Protein AF-A0AAW7AWJ0-F1 (afdb_monomer_lite)

Secondary structure (DSSP, 8-state):
----------------EEEEEEEPTTSSEEEEEEE-TTS-THHHHHHHHHH-TT--EEEEEEE-SS-EEEEEES--

Structure (mmCIF, N/CA/C/O backbone):
data_AF-A0AAW7AWJ0-F1
#
_entry.id   AF-A0AAW7AWJ0-F1
#
loop_
_atom_site.group_PDB
_atom_site.id
_atom_site.type_symbol
_atom_site.label_atom_id
_atom_site.label_alt_id
_atom_site.label_comp_id
_atom_site.label_asym_id
_atom_site.label_entity_id
_atom_site.label_seq_id
_atom_site.pdbx_PDB_ins_code
_atom_site.Cartn_x
_atom_site.Cartn_y
_atom_site.Cartn_z
_atom_site.occupancy
_atom_site.B_iso_or_equiv
_atom_site.auth_seq_id
_atom_site.auth_comp_id
_atom_site.auth_asym_id
_atom_site.auth_atom_id
_atom_site.pdbx_PDB_model_num
ATOM 1 N N . MET A 1 1 ? 46.418 6.502 8.356 1.00 46.66 1 MET A N 1
ATOM 2 C CA . MET A 1 1 ? 45.617 5.502 7.619 1.00 46.66 1 MET A CA 1
ATOM 3 C C . MET A 1 1 ? 44.229 6.089 7.443 1.00 46.66 1 MET A C 1
ATOM 5 O O . MET A 1 1 ? 43.635 6.523 8.420 1.00 46.66 1 MET A O 1
ATOM 9 N N . LYS A 1 2 ? 43.833 6.293 6.185 1.00 50.12 2 LYS A N 1
ATOM 10 C CA . LYS A 1 2 ? 42.730 7.153 5.743 1.00 50.12 2 LYS A CA 1
ATOM 11 C C . LYS A 1 2 ? 41.473 6.281 5.664 1.00 50.12 2 LYS A C 1
ATOM 13 O O . LYS A 1 2 ? 41.401 5.450 4.769 1.00 50.12 2 LYS A O 1
ATOM 18 N N . TYR A 1 3 ? 40.545 6.394 6.614 1.00 62.53 3 TYR A N 1
ATOM 19 C CA . TYR A 1 3 ? 39.264 5.686 6.530 1.00 62.53 3 TYR A CA 1
ATOM 20 C C . TYR A 1 3 ? 38.454 6.319 5.396 1.00 62.53 3 TYR A C 1
ATOM 22 O O . TYR A 1 3 ? 38.111 7.500 5.516 1.00 62.53 3 TYR A O 1
ATOM 30 N N . PRO A 1 4 ? 38.167 5.619 4.284 1.00 59.38 4 PRO A N 1
ATOM 31 C CA . PRO A 1 4 ? 37.226 6.160 3.333 1.00 59.38 4 PRO A CA 1
ATOM 32 C C . PRO A 1 4 ? 35.858 6.086 4.007 1.00 59.38 4 PRO A C 1
ATOM 34 O O . PRO A 1 4 ? 35.307 5.013 4.241 1.00 59.38 4 PRO A O 1
ATOM 37 N N . ILE A 1 5 ? 35.343 7.264 4.346 1.00 63.03 5 ILE A N 1
ATOM 38 C CA . ILE A 1 5 ? 33.924 7.548 4.534 1.00 63.03 5 ILE A CA 1
A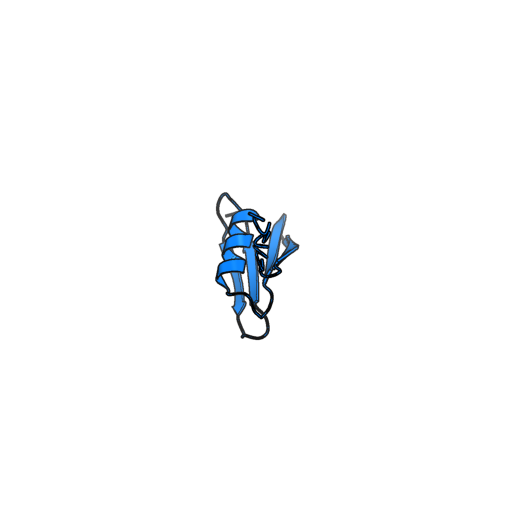TOM 39 C C . ILE A 1 5 ? 33.252 7.199 3.200 1.00 63.03 5 ILE A C 1
ATOM 41 O O . ILE A 1 5 ? 33.019 8.050 2.349 1.00 63.03 5 ILE A O 1
ATOM 45 N N . PHE A 1 6 ? 33.035 5.910 2.950 1.00 57.25 6 PHE A N 1
ATOM 46 C CA . PHE A 1 6 ? 32.184 5.448 1.869 1.00 57.25 6 PHE A CA 1
ATOM 47 C C . PHE A 1 6 ? 30.795 5.323 2.476 1.00 57.25 6 PHE A C 1
ATOM 49 O O . PHE A 1 6 ? 30.378 4.273 2.961 1.00 57.25 6 PHE A O 1
ATOM 56 N N . LEU A 1 7 ? 30.159 6.491 2.566 1.00 61.56 7 LEU A N 1
ATOM 57 C CA . LEU A 1 7 ? 28.775 6.695 2.951 1.00 61.56 7 LEU A CA 1
ATOM 58 C C . LEU A 1 7 ? 27.916 5.825 2.027 1.00 61.56 7 LEU A C 1
ATOM 60 O O . LEU A 1 7 ? 27.643 6.188 0.884 1.00 61.56 7 LEU A O 1
ATOM 64 N N . LEU A 1 8 ? 27.582 4.629 2.509 1.00 63.41 8 LEU A N 1
ATOM 65 C CA . LEU A 1 8 ? 26.760 3.653 1.816 1.00 63.41 8 LEU A CA 1
ATOM 66 C C . LEU A 1 8 ? 25.346 4.236 1.743 1.00 63.41 8 LEU A C 1
ATOM 68 O O . LEU A 1 8 ? 24.556 4.145 2.681 1.00 63.41 8 LEU A O 1
ATOM 72 N N . ILE A 1 9 ? 25.074 4.929 0.643 1.00 64.19 9 ILE A N 1
ATOM 73 C CA . ILE A 1 9 ? 23.759 5.443 0.289 1.00 64.19 9 ILE A CA 1
ATOM 74 C C . ILE A 1 9 ? 22.845 4.224 0.119 1.00 64.19 9 ILE A C 1
ATOM 76 O O . ILE A 1 9 ? 22.779 3.612 -0.945 1.00 64.19 9 ILE A O 1
ATOM 80 N N . CYS A 1 10 ? 22.146 3.848 1.191 1.00 56.66 10 CYS A N 1
ATOM 81 C CA . CYS A 1 10 ? 20.952 3.017 1.115 1.00 56.66 10 CYS A CA 1
ATOM 82 C C . CYS A 1 10 ? 19.854 3.859 0.462 1.00 56.66 10 CYS A C 1
ATOM 84 O O . CYS A 1 10 ? 18.996 4.431 1.135 1.00 56.66 10 CYS A O 1
ATOM 86 N N . LEU A 1 11 ? 19.910 3.963 -0.867 1.00 55.09 11 LEU A N 1
ATOM 87 C CA . LEU A 1 11 ? 18.792 4.426 -1.671 1.00 55.09 11 LEU A CA 1
ATOM 88 C C . LEU A 1 11 ? 17.708 3.345 -1.552 1.00 55.09 11 LEU A C 1
ATOM 90 O O . LEU A 1 11 ? 17.674 2.379 -2.312 1.00 55.09 11 LEU A O 1
ATOM 94 N N . PHE A 1 12 ? 16.849 3.465 -0.539 1.00 54.91 12 PHE A N 1
ATOM 95 C CA . PHE A 1 12 ? 15.580 2.755 -0.523 1.00 54.91 12 PHE A CA 1
ATOM 96 C C . PHE A 1 12 ? 14.796 3.260 -1.730 1.00 54.91 12 PHE A C 1
ATOM 98 O O . PHE A 1 12 ? 14.184 4.325 -1.687 1.00 54.91 12 PHE A O 1
ATOM 105 N N . VAL A 1 13 ? 14.848 2.507 -2.829 1.00 54.09 13 VAL A N 1
ATOM 106 C CA . VAL A 1 13 ? 13.914 2.649 -3.943 1.00 54.09 13 VAL A CA 1
ATOM 107 C C . VAL A 1 13 ? 12.560 2.185 -3.416 1.00 54.09 13 VAL A C 1
ATOM 109 O O . VAL A 1 13 ? 12.141 1.044 -3.604 1.00 54.09 13 VAL A O 1
ATOM 112 N N . SER A 1 14 ? 11.894 3.054 -2.662 1.00 59.16 14 SER A N 1
ATOM 113 C CA . SER A 1 14 ? 10.481 2.908 -2.372 1.00 59.16 14 SER A CA 1
ATOM 114 C C . SER A 1 14 ? 9.760 3.041 -3.708 1.00 59.16 14 SER A C 1
ATOM 116 O O . SER A 1 14 ? 9.798 4.086 -4.356 1.00 59.16 14 SER A O 1
ATOM 118 N N . GLY A 1 15 ? 9.144 1.947 -4.163 1.00 63.12 15 GLY A N 1
ATOM 119 C CA . GLY A 1 15 ? 8.246 1.999 -5.310 1.00 63.12 15 GLY A CA 1
ATOM 120 C C . GLY A 1 15 ? 7.239 3.121 -5.075 1.00 63.12 15 GLY A C 1
ATOM 121 O O . GLY A 1 15 ? 6.584 3.152 -4.031 1.00 63.12 15 GLY A O 1
ATOM 122 N N . CYS A 1 16 ? 7.172 4.080 -6.000 1.00 75.94 16 CYS A N 1
ATOM 123 C CA . CYS A 1 16 ? 6.247 5.193 -5.868 1.00 75.94 16 CYS A CA 1
ATOM 124 C C . CYS A 1 16 ? 4.825 4.617 -5.849 1.00 75.94 16 CYS A C 1
ATOM 126 O O . CYS A 1 16 ? 4.432 3.872 -6.751 1.00 75.94 16 CYS A O 1
ATOM 128 N N . THR A 1 17 ? 4.094 4.902 -4.775 1.00 85.56 17 THR A N 1
ATOM 129 C CA . THR A 1 17 ? 2.674 4.581 -4.654 1.00 85.56 17 THR A CA 1
ATOM 130 C C . THR A 1 17 ? 1.926 5.860 -4.370 1.00 85.56 17 THR A C 1
ATOM 132 O O . THR A 1 17 ? 2.397 6.713 -3.617 1.00 85.56 17 THR A O 1
ATOM 135 N N . THR A 1 18 ? 0.763 5.993 -4.982 1.00 88.50 18 THR A N 1
ATOM 136 C CA . THR A 1 18 ? -0.131 7.128 -4.790 1.00 88.50 18 THR A CA 1
ATOM 137 C C . THR A 1 18 ? -1.467 6.604 -4.310 1.00 88.50 18 THR A C 1
ATOM 139 O O . THR A 1 18 ? -2.005 5.666 -4.890 1.00 88.50 18 THR A O 1
ATOM 142 N N . ALA A 1 19 ? -1.995 7.215 -3.256 1.00 91.31 19 ALA A N 1
ATOM 143 C CA . ALA A 1 19 ? -3.344 6.970 -2.780 1.00 91.31 19 ALA A CA 1
ATOM 144 C C . ALA A 1 19 ? -4.214 8.179 -3.136 1.00 91.31 19 ALA A C 1
ATOM 146 O O . ALA A 1 19 ? -3.772 9.324 -3.029 1.00 91.31 19 ALA A O 1
ATOM 147 N N . SER A 1 20 ? -5.429 7.929 -3.598 1.00 92.50 20 SER A N 1
ATOM 148 C CA . SER A 1 20 ? -6.434 8.940 -3.904 1.00 92.50 20 SER A CA 1
ATOM 149 C C . SER A 1 20 ? -7.753 8.528 -3.284 1.00 92.50 20 SER A C 1
ATOM 151 O O . SER A 1 20 ? -8.169 7.380 -3.398 1.00 92.50 20 SER A O 1
ATOM 153 N N . THR A 1 21 ? -8.409 9.467 -2.622 1.00 92.88 21 THR A N 1
ATOM 154 C CA . THR A 1 21 ? -9.685 9.222 -1.958 1.00 92.88 21 THR A CA 1
ATOM 155 C C . THR A 1 21 ? -10.816 9.734 -2.841 1.00 92.88 21 THR A C 1
ATOM 157 O O . THR A 1 21 ? -10.781 10.879 -3.291 1.00 92.88 21 THR A O 1
ATOM 160 N N . ILE A 1 22 ? -11.817 8.893 -3.087 1.00 92.44 22 ILE A N 1
ATOM 161 C CA . ILE A 1 22 ? -13.016 9.230 -3.861 1.00 92.44 22 ILE A CA 1
ATOM 162 C C . ILE A 1 22 ? -14.259 9.055 -2.982 1.00 92.44 22 ILE A C 1
ATOM 164 O O . ILE A 1 22 ? -14.375 8.042 -2.290 1.00 92.44 22 ILE A O 1
ATOM 168 N N . PRO A 1 23 ? -15.209 10.007 -3.001 1.00 89.75 23 PRO A N 1
ATOM 169 C CA . PRO A 1 23 ? -16.446 9.878 -2.244 1.00 89.75 23 PRO A CA 1
ATOM 170 C C . PRO A 1 23 ? -17.276 8.699 -2.756 1.00 89.75 23 PRO A C 1
ATOM 172 O O . PRO A 1 23 ? -17.460 8.515 -3.961 1.00 89.75 23 PRO A O 1
ATOM 175 N N . LYS A 1 24 ? -17.800 7.912 -1.820 1.00 87.44 24 LYS A N 1
ATOM 176 C CA . LYS A 1 24 ? -18.645 6.752 -2.099 1.00 87.44 24 LYS A CA 1
ATOM 177 C C . LYS A 1 24 ? -20.127 7.163 -2.120 1.00 87.44 24 LYS A C 1
ATOM 179 O O . LYS A 1 24 ? -20.569 7.908 -1.239 1.00 87.44 24 LYS A O 1
ATOM 184 N N . PRO A 1 25 ? -20.930 6.678 -3.087 1.00 80.00 25 PRO A N 1
ATOM 185 C CA . PRO A 1 25 ? -22.375 6.883 -3.061 1.00 80.00 25 PRO A CA 1
ATOM 186 C C . PRO A 1 25 ? -22.980 6.136 -1.862 1.00 80.00 25 PRO A C 1
ATOM 188 O O . PRO A 1 25 ? -22.830 4.924 -1.741 1.00 80.00 25 PRO A O 1
ATOM 191 N N . GLY A 1 26 ? -23.646 6.869 -0.966 1.00 79.12 26 GLY A N 1
ATOM 192 C CA . GLY A 1 26 ? -24.174 6.337 0.301 1.00 79.12 26 GLY A CA 1
ATOM 193 C C . GLY A 1 26 ? -23.364 6.715 1.547 1.00 79.12 26 GLY A C 1
ATOM 194 O O . GLY A 1 26 ? -23.752 6.337 2.647 1.00 79.12 26 GLY A O 1
ATOM 195 N N . GLY A 1 27 ? -22.290 7.495 1.389 1.00 83.12 27 GLY A N 1
ATOM 196 C CA . GLY A 1 27 ? -21.427 7.928 2.489 1.00 83.12 27 GLY A CA 1
ATOM 197 C C . GLY A 1 27 ? -20.137 7.112 2.581 1.00 83.12 27 GLY A C 1
ATOM 198 O O . GLY A 1 27 ? -20.013 6.037 1.993 1.00 83.12 27 GLY A O 1
ATOM 199 N N . GLY A 1 28 ? -19.156 7.660 3.298 1.00 85.94 28 GLY A N 1
ATOM 200 C CA . GLY A 1 28 ? -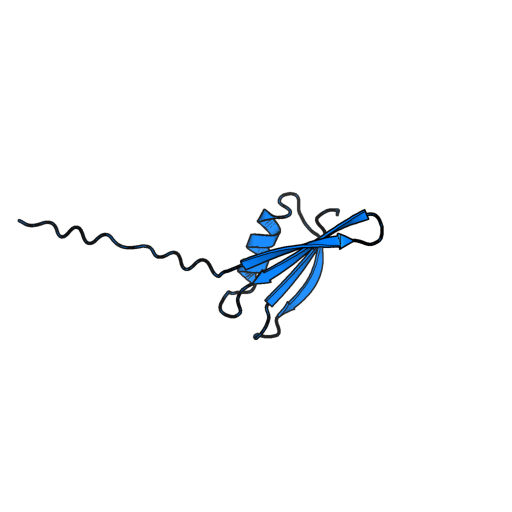17.800 7.113 3.368 1.00 85.94 28 GLY A CA 1
ATOM 201 C C . GLY A 1 28 ? -16.947 7.462 2.144 1.00 85.94 28 GLY A C 1
ATOM 202 O O . GLY A 1 28 ? -17.295 8.334 1.338 1.00 85.94 28 GLY A O 1
ATOM 203 N N . ALA A 1 29 ? -15.809 6.782 2.006 1.00 90.12 29 ALA A N 1
ATOM 204 C CA . ALA A 1 29 ? -14.872 7.023 0.920 1.00 90.12 29 ALA A CA 1
ATOM 205 C C . ALA A 1 29 ? -14.173 5.742 0.458 1.00 90.12 29 ALA A C 1
ATOM 207 O O . ALA A 1 29 ? -13.795 4.895 1.263 1.00 90.12 29 ALA A O 1
ATOM 208 N N . TYR A 1 30 ? -13.964 5.639 -0.852 1.00 92.69 30 TYR A N 1
ATOM 209 C CA . TYR A 1 30 ? -13.065 4.658 -1.436 1.00 92.69 30 TYR A CA 1
ATOM 210 C C . TYR A 1 30 ? -11.648 5.216 -1.476 1.00 92.69 30 TYR A C 1
ATOM 212 O O . TYR A 1 30 ? -11.441 6.388 -1.796 1.00 92.69 30 TYR A O 1
ATOM 220 N N . HIS A 1 31 ? -10.666 4.365 -1.208 1.00 93.69 31 HIS A N 1
ATOM 221 C CA . HIS A 1 31 ? -9.256 4.684 -1.381 1.00 93.69 31 HIS A CA 1
ATOM 222 C C . HIS A 1 31 ? -8.724 3.913 -2.586 1.00 93.69 31 HIS A C 1
ATOM 224 O O . HIS A 1 31 ? -8.670 2.686 -2.583 1.00 93.69 31 HIS A O 1
ATOM 230 N N . VAL A 1 32 ? -8.342 4.642 -3.627 1.00 94.38 32 VAL A N 1
ATOM 231 C CA . VAL A 1 32 ? -7.710 4.117 -4.837 1.00 94.38 32 VAL A CA 1
ATOM 232 C C . VAL A 1 32 ? -6.210 4.231 -4.683 1.00 94.38 32 VAL A C 1
ATOM 234 O O . VAL A 1 32 ? -5.665 5.320 -4.522 1.00 94.38 32 VAL 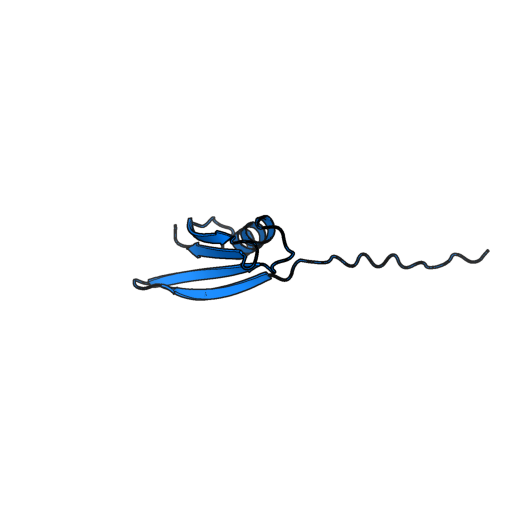A O 1
ATOM 237 N N . ILE A 1 33 ? -5.532 3.097 -4.728 1.00 94.12 33 ILE A N 1
ATOM 238 C CA . ILE A 1 33 ? -4.099 2.991 -4.517 1.00 94.12 33 ILE A CA 1
ATOM 239 C C . ILE A 1 33 ? -3.473 2.543 -5.823 1.00 94.12 33 ILE A C 1
ATOM 241 O O . ILE A 1 33 ? -3.572 1.377 -6.196 1.00 94.12 33 ILE A O 1
ATOM 245 N N . ALA A 1 34 ? -2.798 3.465 -6.496 1.00 91.12 34 ALA A N 1
ATOM 246 C CA . ALA A 1 34 ? -1.996 3.159 -7.665 1.00 91.12 34 ALA A CA 1
ATOM 247 C C . ALA A 1 34 ? -0.558 2.866 -7.237 1.00 91.12 34 ALA A C 1
ATOM 249 O O . ALA A 1 34 ? 0.090 3.642 -6.527 1.00 91.12 34 ALA A O 1
ATOM 250 N N . CYS A 1 35 ? -0.047 1.734 -7.694 1.00 86.50 35 CYS A N 1
ATOM 251 C CA . CYS A 1 35 ? 1.315 1.304 -7.452 1.00 86.50 35 CYS A CA 1
ATOM 252 C C . CYS A 1 35 ? 2.065 1.357 -8.760 1.00 86.50 35 CYS A C 1
ATOM 254 O O . CYS A 1 35 ? 1.602 0.816 -9.764 1.00 86.50 35 CYS A O 1
ATOM 256 N N . GLY A 1 36 ? 3.220 2.024 -8.751 1.00 78.62 36 GLY A N 1
ATOM 257 C CA . GLY A 1 36 ? 4.055 2.135 -9.938 1.00 78.62 36 GLY A CA 1
ATOM 258 C C . GLY A 1 36 ? 4.242 0.780 -10.626 1.00 78.62 36 GLY A C 1
ATOM 259 O O . GLY A 1 36 ? 4.328 -0.265 -9.981 1.00 78.62 36 GLY A O 1
ATOM 260 N N . THR A 1 37 ? 4.323 0.798 -11.950 1.00 75.69 37 THR A N 1
ATOM 261 C CA . THR A 1 37 ? 4.345 -0.401 -12.808 1.00 75.69 37 THR A CA 1
ATOM 262 C C . THR A 1 37 ? 5.463 -1.383 -12.440 1.00 75.69 37 THR A C 1
ATOM 264 O O . THR A 1 37 ? 5.257 -2.599 -12.405 1.00 75.69 37 THR A O 1
ATOM 267 N N . ALA A 1 38 ? 6.624 -0.844 -12.064 1.00 75.94 38 ALA A N 1
ATOM 268 C CA . ALA A 1 38 ? 7.798 -1.590 -11.623 1.00 75.94 38 ALA A CA 1
ATOM 269 C C . ALA A 1 38 ? 7.695 -2.142 -10.185 1.00 75.94 38 ALA A C 1
ATOM 271 O O . ALA A 1 38 ? 8.502 -2.983 -9.795 1.00 75.94 38 ALA A O 1
ATOM 272 N N . ALA A 1 39 ? 6.721 -1.698 -9.384 1.00 79.50 39 ALA A N 1
ATOM 273 C CA . ALA A 1 39 ? 6.539 -2.168 -8.016 1.00 79.50 39 ALA A CA 1
ATOM 274 C C . ALA A 1 39 ? 5.752 -3.493 -7.984 1.00 79.50 39 ALA A C 1
ATOM 276 O O . ALA A 1 39 ? 4.830 -3.697 -8.782 1.00 79.50 39 ALA A O 1
ATOM 277 N N . PRO A 1 40 ? 6.065 -4.423 -7.067 1.00 84.31 40 PRO A N 1
ATOM 278 C CA . PRO A 1 40 ? 5.223 -5.592 -6.854 1.00 84.31 40 PRO A CA 1
ATOM 279 C C . PRO A 1 40 ? 3.861 -5.167 -6.288 1.00 84.31 40 PRO A C 1
ATOM 281 O O . PRO A 1 40 ? 3.770 -4.221 -5.510 1.00 84.31 40 PRO A O 1
ATOM 284 N N . VAL A 1 41 ? 2.800 -5.907 -6.618 1.00 84.94 41 VAL A N 1
ATOM 285 C CA . VAL A 1 41 ? 1.423 -5.630 -6.149 1.00 84.94 41 VAL A CA 1
ATOM 286 C C . VAL A 1 41 ? 1.330 -5.585 -4.622 1.00 84.94 41 VAL A C 1
ATOM 288 O O . VAL A 1 41 ? 0.526 -4.847 -4.064 1.00 84.94 41 VAL A O 1
ATOM 291 N N . ARG A 1 42 ? 2.212 -6.315 -3.926 1.00 87.50 42 ARG A N 1
ATOM 292 C CA . ARG A 1 42 ? 2.362 -6.267 -2.464 1.00 87.50 42 ARG A CA 1
ATOM 293 C C . ARG A 1 42 ? 2.498 -4.838 -1.924 1.00 87.50 42 ARG A C 1
ATOM 295 O O . ARG A 1 42 ? 1.996 -4.569 -0.840 1.00 87.50 42 ARG A O 1
ATOM 302 N N . ILE A 1 43 ? 3.112 -3.919 -2.675 1.00 89.19 43 ILE A N 1
ATOM 303 C CA . ILE A 1 43 ? 3.252 -2.519 -2.248 1.00 89.19 43 ILE A CA 1
ATOM 304 C C . ILE A 1 43 ? 1.886 -1.805 -2.210 1.00 89.19 43 ILE A C 1
ATOM 306 O O . ILE A 1 43 ? 1.677 -0.949 -1.353 1.00 89.19 43 ILE A O 1
ATOM 310 N N . CYS A 1 44 ? 0.919 -2.200 -3.049 1.00 89.94 44 CYS A N 1
ATOM 311 C CA . CYS A 1 44 ? -0.458 -1.691 -2.970 1.00 89.94 44 CYS A CA 1
ATOM 312 C C . CYS A 1 44 ? -1.119 -2.077 -1.663 1.00 89.94 44 CYS A C 1
ATOM 314 O O . CYS A 1 44 ? -1.708 -1.234 -0.997 1.00 89.94 44 CYS A O 1
ATOM 316 N N . TYR A 1 45 ? -0.959 -3.336 -1.268 1.00 91.25 45 TYR A N 1
ATOM 317 C CA . TYR A 1 45 ? -1.488 -3.831 -0.006 1.00 91.25 45 TYR A CA 1
ATOM 318 C C . TYR A 1 45 ? -0.780 -3.205 1.202 1.00 91.25 45 TYR A C 1
ATOM 320 O O . TYR A 1 45 ? -1.427 -2.876 2.190 1.00 91.25 45 TYR A O 1
ATOM 328 N N . GLU A 1 46 ? 0.534 -2.967 1.129 1.00 91.62 46 GLU A N 1
ATOM 329 C CA . GLU A 1 46 ? 1.249 -2.228 2.178 1.00 91.62 46 GLU A CA 1
ATOM 330 C C . GLU A 1 46 ? 0.749 -0.787 2.312 1.00 91.62 46 GLU A C 1
ATOM 332 O O . GLU A 1 46 ? 0.599 -0.302 3.433 1.00 91.62 46 GLU A O 1
ATOM 337 N N . ARG A 1 47 ? 0.476 -0.093 1.199 1.00 91.88 47 ARG A N 1
ATOM 338 C CA . ARG A 1 47 ? -0.136 1.239 1.251 1.00 91.88 47 ARG A CA 1
ATOM 339 C C . ARG A 1 47 ? -1.575 1.164 1.763 1.00 91.88 47 ARG A C 1
ATOM 341 O O . ARG A 1 47 ? -1.933 1.988 2.591 1.00 91.88 47 ARG A O 1
ATOM 348 N N . ALA A 1 48 ? -2.346 0.153 1.373 1.00 92.88 48 ALA A N 1
ATOM 349 C CA . ALA A 1 48 ? -3.710 -0.071 1.855 1.00 92.88 48 ALA A CA 1
ATOM 350 C C . ALA A 1 48 ? -3.765 -0.248 3.373 1.00 92.88 48 ALA A C 1
ATOM 352 O O . ALA A 1 48 ? -4.567 0.400 4.033 1.00 92.88 48 ALA A O 1
ATOM 353 N N . ASN A 1 49 ? -2.843 -1.031 3.939 1.00 92.94 49 ASN A N 1
ATOM 354 C CA . ASN A 1 49 ? -2.706 -1.190 5.390 1.00 92.94 49 ASN A CA 1
ATOM 355 C C . ASN A 1 49 ? -2.345 0.128 6.103 1.00 92.94 49 ASN A C 1
ATOM 357 O O . ASN A 1 49 ? -2.622 0.276 7.288 1.00 92.94 49 ASN A O 1
ATOM 361 N N . LYS A 1 50 ? -1.697 1.076 5.412 1.00 91.94 50 LYS A N 1
ATOM 362 C CA . LYS A 1 50 ? -1.400 2.409 5.964 1.00 91.94 50 LYS A CA 1
ATOM 363 C C . LYS A 1 50 ? -2.607 3.341 5.899 1.00 91.94 50 LYS A C 1
ATOM 365 O O . LYS A 1 50 ? -2.762 4.153 6.802 1.00 91.94 50 LYS A O 1
ATOM 370 N N . GLU A 1 51 ? -3.419 3.239 4.847 1.00 92.06 51 GLU A N 1
ATOM 371 C CA . GLU A 1 51 ? -4.656 4.019 4.699 1.00 92.06 51 GLU A CA 1
ATOM 372 C C . GLU A 1 51 ? -5.747 3.523 5.661 1.00 92.06 51 GLU A C 1
ATOM 374 O O . GLU A 1 51 ? -6.351 4.327 6.363 1.00 92.06 51 GLU A O 1
ATOM 379 N N . CYS A 1 52 ? -5.950 2.204 5.753 1.00 91.88 52 CYS A N 1
ATOM 380 C CA . CYS A 1 52 ? -6.935 1.580 6.637 1.00 91.88 52 CYS A CA 1
ATOM 381 C C . CYS A 1 52 ? -6.244 0.596 7.616 1.00 91.88 52 CYS A C 1
ATOM 383 O O . CYS A 1 52 ? -6.232 -0.618 7.383 1.00 91.88 52 CYS A O 1
ATOM 385 N N . PRO A 1 53 ? -5.649 1.079 8.725 1.00 90.62 53 PRO A N 1
ATOM 386 C CA . PRO A 1 53 ? -4.916 0.230 9.675 1.00 90.62 53 PRO A CA 1
ATOM 387 C C . PRO A 1 53 ? -5.815 -0.724 10.473 1.00 90.62 53 PRO A C 1
ATOM 389 O O . PRO A 1 53 ? -5.335 -1.719 11.010 1.00 90.62 53 PRO A O 1
ATOM 392 N N . THR A 1 54 ? -7.113 -0.435 10.553 1.00 92.12 54 THR A N 1
ATOM 393 C CA . THR A 1 54 ? -8.125 -1.272 11.214 1.00 92.12 54 THR A CA 1
ATOM 394 C C . THR A 1 54 ? -8.601 -2.438 10.346 1.00 92.12 54 THR A C 1
ATOM 396 O O . THR A 1 54 ? -9.321 -3.302 10.838 1.00 92.12 54 THR A O 1
ATOM 399 N N . GLY A 1 55 ? -8.186 -2.481 9.077 1.00 90.69 55 GLY A N 1
ATOM 400 C CA . GLY A 1 55 ? -8.681 -3.412 8.069 1.00 90.69 55 GLY A CA 1
ATOM 401 C C . GLY A 1 55 ? -9.392 -2.684 6.931 1.00 90.69 55 GLY A C 1
ATOM 402 O O . GLY A 1 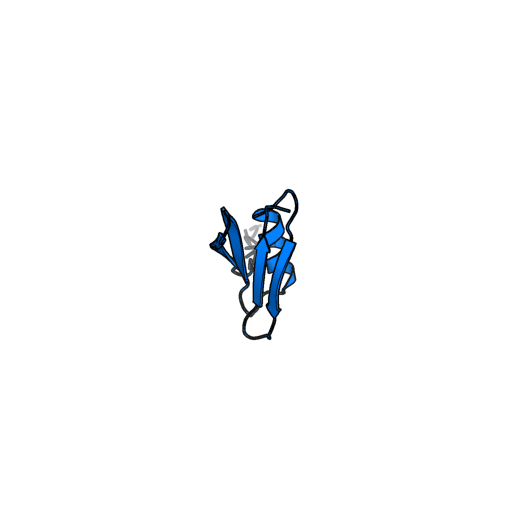55 ? -9.760 -1.518 7.049 1.00 90.69 55 GLY A O 1
ATOM 403 N N . TYR A 1 56 ? -9.543 -3.371 5.802 1.00 93.50 56 TYR A N 1
ATOM 404 C CA . TYR A 1 56 ? -10.249 -2.864 4.631 1.00 93.50 56 TYR A CA 1
ATOM 405 C C . TYR A 1 56 ? -10.854 -3.998 3.820 1.00 93.50 56 TYR A C 1
ATOM 407 O O . TYR A 1 56 ? -10.380 -5.138 3.838 1.00 93.50 56 TYR A O 1
ATOM 415 N N . LYS A 1 57 ? -11.860 -3.652 3.023 1.00 93.62 57 LYS A N 1
ATOM 416 C CA . LYS A 1 57 ? -12.394 -4.508 1.973 1.00 93.62 57 LYS A CA 1
ATOM 417 C C . LYS A 1 57 ? -11.783 -4.126 0.635 1.00 93.62 57 LYS A C 1
ATOM 419 O O . LYS A 1 57 ? -11.808 -2.960 0.255 1.00 93.62 57 LYS A O 1
ATOM 424 N N . VAL A 1 58 ? -11.286 -5.106 -0.113 1.00 93.69 58 VAL A N 1
ATOM 425 C CA . VAL A 1 58 ? -10.916 -4.885 -1.516 1.00 93.69 58 VAL A CA 1
ATOM 426 C C . VAL A 1 58 ? -12.196 -4.793 -2.341 1.00 93.69 58 VAL A C 1
ATOM 428 O O . VAL A 1 58 ? -12.993 -5.731 -2.361 1.00 93.69 58 VAL A O 1
ATOM 431 N N . VAL A 1 59 ? -12.398 -3.650 -2.991 1.00 93.06 59 VAL A N 1
ATOM 432 C CA . VAL A 1 59 ? -13.542 -3.386 -3.875 1.00 93.06 59 VAL A CA 1
ATOM 433 C C . VAL A 1 59 ? -13.204 -3.831 -5.290 1.00 93.06 59 VAL A C 1
ATOM 435 O O . VAL A 1 59 ? -13.946 -4.603 -5.889 1.00 93.06 59 VAL A O 1
ATOM 438 N N . THR A 1 60 ? -12.048 -3.387 -5.785 1.00 91.50 60 THR A N 1
ATOM 439 C CA . THR A 1 60 ? -11.551 -3.699 -7.126 1.00 91.50 60 THR A CA 1
ATOM 440 C C . THR A 1 60 ? -10.036 -3.828 -7.084 1.00 91.50 60 THR A C 1
ATOM 442 O O . THR A 1 60 ? -9.362 -3.098 -6.353 1.00 91.50 60 THR A O 1
ATOM 445 N N . GLN A 1 61 ? -9.495 -4.740 -7.885 1.00 91.19 61 GLN A N 1
ATOM 446 C CA . GLN A 1 61 ? -8.064 -4.899 -8.089 1.00 91.19 61 GLN A CA 1
ATOM 447 C C . GLN A 1 61 ? -7.771 -5.006 -9.585 1.00 91.19 61 GLN A C 1
ATOM 449 O O . GLN A 1 61 ? -8.322 -5.873 -10.256 1.00 91.19 61 GLN A O 1
ATOM 454 N N . ASP A 1 62 ? -6.877 -4.150 -10.069 1.00 89.62 62 ASP A N 1
ATOM 455 C CA . ASP A 1 62 ? -6.328 -4.171 -11.423 1.00 89.62 62 ASP A CA 1
ATOM 456 C C . ASP A 1 62 ? -4.833 -4.503 -11.337 1.00 89.62 62 ASP A C 1
ATOM 458 O O . ASP A 1 62 ? -4.092 -3.925 -10.531 1.00 89.62 62 ASP A O 1
ATOM 462 N N . ASN A 1 63 ? -4.394 -5.490 -12.115 1.00 85.06 63 ASN A N 1
ATOM 463 C CA . ASN A 1 63 ? -3.002 -5.920 -12.161 1.00 85.06 63 ASN A CA 1
ATOM 464 C C . ASN A 1 63 ? -2.646 -6.439 -13.557 1.00 85.06 63 ASN A C 1
ATOM 466 O O . ASN A 1 63 ? -2.165 -7.561 -13.728 1.00 85.06 63 ASN A O 1
ATOM 470 N N . ASP A 1 64 ? -2.841 -5.588 -14.554 1.00 81.69 64 ASP A N 1
ATOM 471 C CA . ASP A 1 64 ? -2.608 -5.930 -15.959 1.00 81.69 64 ASP A CA 1
ATOM 472 C C . ASP A 1 64 ? -1.127 -5.795 -16.375 1.00 81.69 64 ASP A C 1
ATOM 474 O O . ASP A 1 64 ? -0.788 -5.655 -17.550 1.00 81.69 64 ASP A O 1
ATOM 478 N N . GLY A 1 65 ? -0.198 -5.769 -15.410 1.00 71.12 65 GLY A N 1
ATOM 479 C CA . GLY A 1 65 ? 1.248 -5.617 -15.630 1.00 71.12 65 GLY A CA 1
ATOM 480 C C . GLY A 1 65 ? 1.692 -4.208 -16.056 1.00 71.12 65 GLY A C 1
ATOM 481 O O . GLY A 1 65 ? 2.811 -3.803 -15.737 1.00 71.12 65 GLY A O 1
ATOM 482 N N . VAL A 1 66 ? 0.808 -3.440 -16.701 1.00 74.56 66 VAL A N 1
ATOM 483 C CA . VAL A 1 66 ? 1.004 -2.033 -17.097 1.00 74.56 66 VAL A CA 1
ATOM 484 C C . VAL A 1 66 ? 0.415 -1.068 -16.072 1.00 74.56 66 VAL A C 1
ATOM 486 O O . VAL A 1 66 ? 0.960 0.012 -15.869 1.00 74.56 66 VAL A O 1
ATOM 489 N N . ARG A 1 67 ? -0.675 -1.439 -15.401 1.00 76.50 67 ARG A N 1
ATOM 490 C CA . ARG A 1 67 ? -1.248 -0.697 -14.276 1.00 76.50 67 ARG A CA 1
ATOM 491 C C . ARG A 1 67 ? -1.470 -1.660 -13.122 1.00 76.50 67 ARG A C 1
ATOM 493 O O . ARG A 1 67 ? -1.786 -2.826 -13.323 1.00 76.50 67 ARG A O 1
ATOM 500 N N . LYS A 1 68 ? -1.186 -1.176 -11.918 1.00 88.94 68 LYS A N 1
ATOM 501 C CA . LYS A 1 68 ? -1.419 -1.896 -10.671 1.00 88.94 68 LYS A CA 1
ATOM 502 C C . LYS A 1 68 ? -2.187 -0.954 -9.779 1.00 88.94 68 LYS A C 1
ATOM 504 O O . LYS A 1 68 ? -1.619 0.015 -9.280 1.00 88.94 68 LYS A O 1
ATOM 509 N N . GLU A 1 69 ? -3.472 -1.211 -9.640 1.00 91.19 69 GLU A N 1
ATOM 510 C CA . GLU A 1 69 ? -4.374 -0.361 -8.884 1.00 91.19 69 GLU A CA 1
ATOM 511 C C . GLU A 1 69 ? -5.211 -1.210 -7.933 1.00 91.19 69 GLU A C 1
ATOM 513 O O . GLU A 1 69 ? -5.661 -2.306 -8.265 1.00 91.19 69 GLU A O 1
ATOM 518 N N . LEU A 1 70 ? -5.393 -0.715 -6.716 1.00 93.19 70 LEU A N 1
ATOM 519 C CA . LEU A 1 70 ? -6.167 -1.370 -5.678 1.00 93.19 70 LEU A CA 1
ATOM 520 C C . LEU A 1 70 ? -7.161 -0.363 -5.109 1.00 93.19 70 LEU A C 1
ATOM 522 O O . LEU A 1 70 ? -6.760 0.621 -4.495 1.00 93.19 70 LEU A O 1
ATOM 526 N N . THR A 1 71 ? -8.451 -0.615 -5.301 1.00 94.31 71 THR A N 1
ATOM 527 C CA . THR A 1 71 ? -9.515 0.174 -4.677 1.00 94.31 71 THR A CA 1
ATOM 528 C C . THR A 1 71 ? -9.987 -0.538 -3.422 1.00 94.31 71 THR A C 1
ATOM 530 O O . THR A 1 71 ? -10.399 -1.700 -3.483 1.00 94.31 71 THR A O 1
ATOM 533 N N . I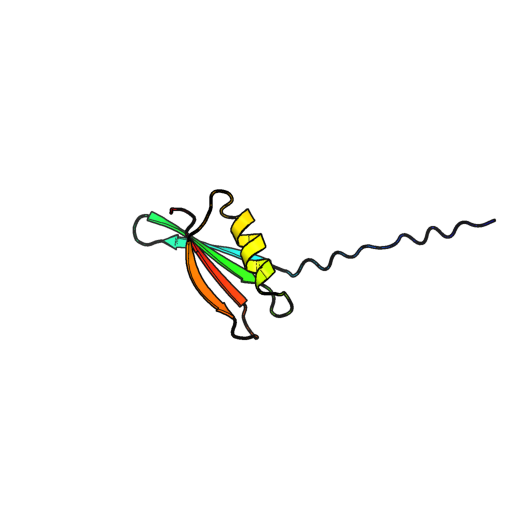LE A 1 72 ? -9.944 0.156 -2.290 1.00 94.62 72 ILE A N 1
ATOM 534 C CA . ILE A 1 72 ? -10.347 -0.370 -0.988 1.00 94.62 72 ILE A CA 1
ATOM 535 C C . ILE A 1 72 ? -11.420 0.503 -0.334 1.00 94.62 72 ILE A C 1
ATOM 537 O O . ILE A 1 72 ? -11.524 1.698 -0.609 1.00 94.62 72 ILE A O 1
ATOM 541 N N . ASP A 1 73 ? -12.195 -0.110 0.550 1.00 94.00 73 ASP A N 1
ATOM 542 C CA . ASP A 1 73 ? -13.142 0.547 1.450 1.00 94.00 73 ASP A CA 1
ATOM 543 C C . ASP A 1 73 ? -12.697 0.283 2.896 1.00 94.00 73 ASP A C 1
ATOM 545 O O . ASP A 1 73 ? -12.531 -0.881 3.276 1.00 94.00 73 ASP A O 1
ATOM 549 N N . CYS A 1 74 ? -12.455 1.342 3.676 1.00 89.56 74 CYS A N 1
ATOM 550 C CA . CYS A 1 74 ? -12.052 1.219 5.081 1.00 89.56 74 CYS A CA 1
ATOM 551 C C . CYS A 1 74 ? -13.246 0.974 6.026 1.00 89.56 74 CYS A C 1
ATOM 553 O O . CYS A 1 74 ? -13.031 0.635 7.185 1.00 89.56 74 CYS A O 1
ATOM 555 N N . ASP A 1 75 ? -14.483 1.178 5.564 1.00 84.44 75 ASP A N 1
ATOM 556 C CA . ASP A 1 75 ? -15.703 1.148 6.385 1.00 84.44 75 ASP A CA 1
ATOM 557 C C . ASP A 1 75 ? -16.367 -0.244 6.324 1.00 84.44 75 ASP A C 1
ATOM 559 O O . ASP A 1 75 ? -17.502 -0.405 5.865 1.00 84.44 75 ASP A O 1
ATOM 563 N N . HIS A 1 76 ? -15.603 -1.283 6.688 1.00 65.88 76 HIS A N 1
ATOM 564 C CA . HIS A 1 76 ? -16.092 -2.663 6.819 1.00 65.88 76 HIS A CA 1
ATOM 565 C C . HIS A 1 76 ? -16.158 -3.071 8.294 1.00 65.88 76 HIS A C 1
ATOM 567 O O . HIS A 1 76 ? -15.141 -2.910 9.000 1.00 65.88 76 HIS A O 1
#
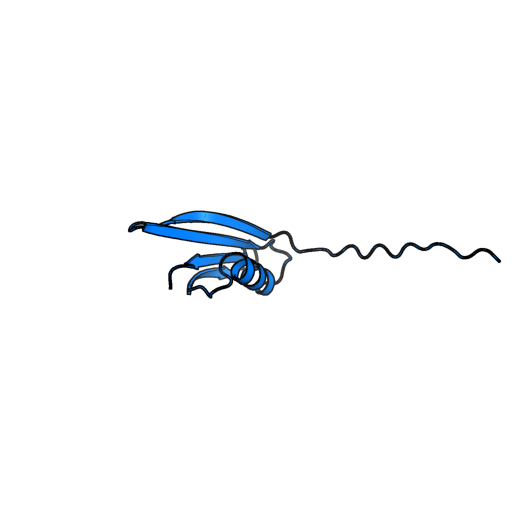
Foldseek 3Di:
DDPPPPVPPPPPPPFDKDWDWDADVVGAIKIKIKTQLPDDLVSSVVVVCVVQVVDWDFPDFDPPSHTTMTIIGNPD

Radius of gyration: 17.32 Å; chains: 1; bounding box: 70×16×28 Å

pLDDT: mean 81.91, std 13.4, range [46.66, 94.62]

Sequence (76 aa):
MKYPIFLLICLFVSGCTTASTIPKPGGGAYHVIACGTAAPVRICYERANKECPTGYKVVTQDNDGVRKELTIDCDH